Protein AF-K0TM69-F1 (afdb_monomer)

Radius of gyration: 12.71 Å; Cα contacts (8 Å, |Δi|>4): 192; chains: 1; bounding box: 29×30×36 Å

Structure (mmCIF, N/CA/C/O backbone):
data_AF-K0TM69-F1
#
_entry.id   AF-K0TM69-F1
#
loop_
_atom_site.group_PDB
_atom_site.id
_atom_site.type_symbol
_atom_site.label_atom_id
_atom_site.label_alt_id
_atom_site.label_comp_id
_atom_site.label_asym_id
_atom_site.label_entity_id
_atom_site.label_seq_id
_atom_site.pdbx_PDB_ins_code
_atom_site.Cartn_x
_atom_site.Cartn_y
_atom_site.Cartn_z
_atom_site.occupancy
_atom_site.B_iso_or_equiv
_atom_site.auth_seq_id
_atom_site.auth_comp_id
_atom_site.auth_asym_id
_atom_site.auth_atom_id
_atom_site.pdbx_PDB_model_num
ATOM 1 N N . MET A 1 1 ? 2.700 -18.632 -23.574 1.00 39.03 1 MET A N 1
ATOM 2 C CA . MET A 1 1 ? 1.798 -18.761 -22.416 1.00 39.03 1 MET A CA 1
ATOM 3 C C . MET A 1 1 ? 2.093 -17.565 -21.539 1.00 39.03 1 MET A C 1
ATOM 5 O O . MET A 1 1 ? 3.179 -17.516 -20.985 1.00 39.03 1 MET A O 1
ATOM 9 N N . ALA A 1 2 ? 1.231 -16.550 -21.554 1.00 47.41 2 ALA A N 1
ATOM 10 C CA . ALA A 1 2 ? 1.344 -15.463 -20.590 1.00 47.41 2 ALA A CA 1
ATOM 11 C C . ALA A 1 2 ? 0.932 -16.045 -19.235 1.00 47.41 2 ALA A C 1
ATOM 13 O O . ALA A 1 2 ? -0.133 -16.658 -19.141 1.00 47.41 2 ALA A O 1
ATOM 14 N N . LEU A 1 3 ? 1.805 -15.944 -18.235 1.00 50.53 3 LEU A N 1
ATOM 15 C CA . LEU A 1 3 ? 1.381 -16.083 -16.849 1.00 50.53 3 LEU A CA 1
ATOM 16 C C . LEU A 1 3 ? 0.367 -14.959 -16.637 1.00 50.53 3 LEU A C 1
ATOM 18 O O . LEU A 1 3 ? 0.687 -13.797 -16.867 1.00 50.53 3 LEU A O 1
ATOM 22 N N . VAL A 1 4 ? -0.879 -15.312 -16.342 1.00 61.94 4 VAL A N 1
ATOM 23 C CA . VAL A 1 4 ? -1.843 -14.330 -15.850 1.00 61.94 4 VAL A CA 1
ATOM 24 C C . VAL A 1 4 ? -1.269 -13.876 -14.510 1.00 61.94 4 VAL A C 1
ATOM 26 O O . VAL A 1 4 ? -1.087 -14.727 -13.638 1.00 61.94 4 VAL A O 1
ATOM 29 N N . GLY A 1 5 ? -0.890 -12.599 -14.395 1.00 65.00 5 GLY A N 1
ATOM 30 C CA . GLY A 1 5 ? -0.436 -12.014 -13.131 1.00 65.00 5 GLY A CA 1
ATOM 31 C C . GLY A 1 5 ? -1.444 -12.321 -12.024 1.00 65.00 5 GLY A C 1
ATOM 32 O O . GLY A 1 5 ? -2.647 -12.438 -12.289 1.00 65.00 5 GLY A O 1
ATOM 33 N N . VAL A 1 6 ? -0.961 -12.549 -10.802 1.00 82.19 6 VAL A N 1
ATOM 34 C CA . VAL A 1 6 ? -1.852 -12.868 -9.684 1.00 82.19 6 VAL A CA 1
ATOM 35 C C . VAL A 1 6 ? -2.615 -11.593 -9.345 1.00 82.19 6 VAL A C 1
ATOM 37 O O . VAL A 1 6 ? -2.017 -10.562 -9.070 1.00 82.19 6 VAL A O 1
ATOM 40 N N . VAL A 1 7 ? -3.941 -11.644 -9.414 1.00 84.38 7 VAL A N 1
ATOM 41 C CA . VAL A 1 7 ? -4.789 -10.481 -9.138 1.00 84.38 7 VAL A CA 1
ATOM 42 C C . VAL A 1 7 ? -5.194 -10.445 -7.674 1.00 84.38 7 VAL A C 1
ATOM 44 O O . VAL A 1 7 ? -5.332 -11.479 -7.016 1.00 84.38 7 VAL A O 1
ATOM 47 N N . PHE A 1 8 ? -5.416 -9.238 -7.175 1.00 88.88 8 PHE A N 1
ATOM 48 C CA . PHE A 1 8 ? -5.884 -9.008 -5.820 1.00 88.88 8 PHE A CA 1
ATOM 49 C C . PHE A 1 8 ? -7.340 -9.519 -5.662 1.00 88.88 8 PHE A C 1
ATOM 51 O O . PHE A 1 8 ? -8.206 -9.126 -6.446 1.00 88.88 8 PHE A O 1
ATOM 58 N N . PRO A 1 9 ? -7.648 -10.379 -4.667 1.00 89.69 9 PRO A N 1
ATOM 59 C CA . PRO A 1 9 ? -8.990 -10.939 -4.482 1.00 89.69 9 PRO A CA 1
ATOM 60 C C . PRO A 1 9 ? -9.971 -9.940 -3.846 1.00 89.69 9 PRO A C 1
ATOM 62 O O . PRO A 1 9 ? -9.703 -9.378 -2.781 1.00 89.69 9 PRO A O 1
ATOM 65 N N . SER A 1 10 ? -11.146 -9.769 -4.457 1.00 92.25 10 SER A N 1
ATOM 66 C CA . SER A 1 10 ? -12.221 -8.902 -3.945 1.00 92.25 10 SER A CA 1
ATOM 67 C C . SER A 1 10 ? -12.825 -9.401 -2.631 1.00 92.25 10 SER A C 1
ATOM 69 O O . SER A 1 10 ? -13.372 -8.621 -1.860 1.00 92.25 10 SER A O 1
ATOM 71 N N . GLU A 1 11 ? -12.708 -10.698 -2.335 1.00 95.38 11 GLU A N 1
ATOM 72 C CA . GLU A 1 11 ? -13.256 -11.324 -1.127 1.00 95.38 11 GLU A CA 1
ATOM 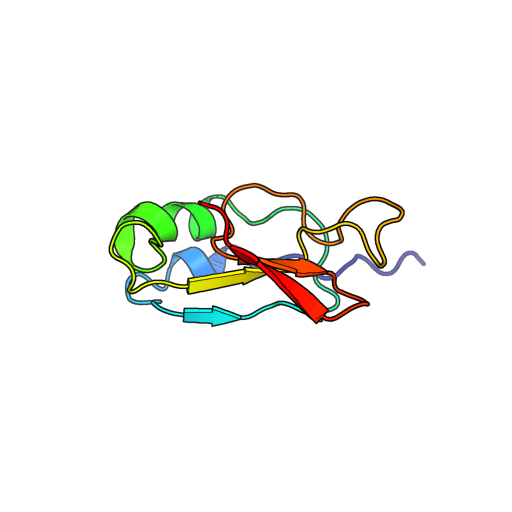73 C C . GLU A 1 11 ? -12.661 -10.752 0.166 1.00 95.38 11 GLU A C 1
ATOM 75 O O . GLU A 1 11 ? -13.302 -10.833 1.212 1.00 95.38 11 GLU A O 1
ATOM 80 N N . ILE A 1 12 ? -11.478 -10.129 0.103 1.00 92.81 12 ILE A N 1
ATOM 81 C CA . ILE A 1 12 ? -10.887 -9.413 1.243 1.00 92.81 12 ILE A CA 1
ATOM 82 C C . ILE A 1 12 ? -11.804 -8.280 1.723 1.00 92.81 12 ILE A C 1
ATOM 84 O O . ILE A 1 12 ? -11.853 -8.028 2.923 1.00 92.81 12 ILE A O 1
ATOM 88 N N . GLY A 1 13 ? -12.600 -7.671 0.835 1.00 92.06 13 GLY A N 1
ATOM 89 C CA . GLY A 1 13 ? -13.588 -6.647 1.190 1.00 92.06 13 GLY A CA 1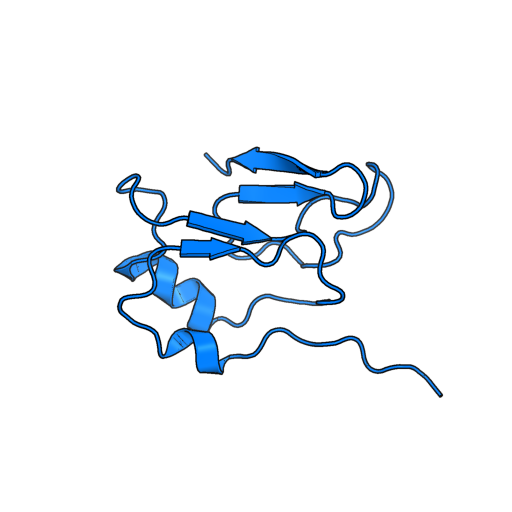
ATOM 90 C C . GLY A 1 13 ? -14.676 -7.115 2.167 1.00 92.06 13 GLY A C 1
ATOM 91 O O . GLY A 1 13 ? -15.370 -6.298 2.755 1.00 92.06 13 GLY A O 1
ATOM 92 N N . GLN A 1 14 ? -14.818 -8.426 2.396 1.00 94.88 14 GLN A N 1
ATOM 93 C CA . GLN A 1 14 ? -15.762 -8.979 3.379 1.00 94.88 14 GLN A CA 1
ATOM 94 C C . GLN A 1 14 ? -15.196 -9.007 4.808 1.00 94.88 14 GLN A C 1
ATOM 96 O O . GLN A 1 14 ? -15.900 -9.361 5.754 1.00 94.88 14 GLN A O 1
ATOM 101 N N . CYS A 1 15 ? -13.916 -8.678 4.991 1.00 93.69 15 CYS A N 1
ATOM 102 C CA . CYS A 1 15 ? -13.278 -8.638 6.298 1.00 93.69 15 CYS A CA 1
ATOM 103 C C . CYS A 1 15 ? -13.495 -7.267 6.965 1.00 93.69 15 CYS A C 1
ATOM 105 O O . CYS A 1 15 ? -12.557 -6.494 7.107 1.00 93.69 15 CYS A O 1
ATOM 107 N N . GLU A 1 16 ? -14.722 -6.977 7.404 1.00 89.38 16 GLU A N 1
ATOM 108 C CA . GLU A 1 16 ? -15.134 -5.672 7.974 1.00 89.38 16 GLU A CA 1
ATOM 109 C C . GLU A 1 16 ? -14.366 -5.235 9.240 1.00 89.38 16 GLU A C 1
ATOM 111 O O . GLU A 1 16 ? -14.384 -4.063 9.607 1.00 89.38 16 GLU A O 1
ATOM 116 N N . GLU A 1 17 ? -13.692 -6.167 9.921 1.00 90.12 17 GLU A N 1
ATOM 117 C CA . GLU A 1 17 ? -12.830 -5.886 11.081 1.00 90.12 17 GLU A CA 1
ATOM 118 C C . GLU A 1 17 ? -11.330 -5.869 10.723 1.00 90.12 17 GLU A C 1
ATOM 120 O O . GLU A 1 17 ? -10.470 -5.820 11.606 1.00 90.12 17 GLU A O 1
ATOM 125 N N . LEU A 1 18 ? -10.978 -5.954 9.435 1.00 90.69 18 LEU A N 1
ATOM 126 C CA . LEU A 1 18 ? -9.589 -5.979 8.989 1.00 90.69 18 LEU A CA 1
ATOM 127 C C . LEU A 1 18 ? -8.936 -4.624 9.261 1.00 90.69 18 LEU A C 1
ATOM 129 O O . LEU A 1 18 ? -9.222 -3.642 8.588 1.00 90.69 18 LEU A O 1
ATOM 133 N N . ALA A 1 19 ? -8.057 -4.574 10.256 1.00 89.31 19 ALA A N 1
ATOM 134 C CA . ALA A 1 19 ? -7.331 -3.357 10.613 1.00 89.31 19 ALA A CA 1
ATOM 135 C C . ALA A 1 19 ? -5.953 -3.268 9.943 1.00 89.31 19 ALA A C 1
ATOM 137 O O . ALA A 1 19 ? -5.409 -2.186 9.778 1.00 89.31 19 ALA A O 1
ATOM 138 N N . VAL A 1 20 ? -5.356 -4.398 9.562 1.00 90.69 20 VAL A N 1
ATOM 139 C CA . VAL A 1 20 ? -3.993 -4.422 9.024 1.00 90.69 20 VAL A CA 1
ATOM 140 C C . VAL A 1 20 ? -3.925 -5.350 7.825 1.00 90.69 20 VAL A C 1
ATOM 142 O O . VAL A 1 20 ? -4.250 -6.533 7.928 1.00 90.69 20 VAL A O 1
ATOM 145 N N . LEU A 1 21 ? -3.454 -4.816 6.702 1.00 92.12 21 LEU A N 1
ATOM 146 C CA . LEU A 1 21 ? -3.257 -5.542 5.461 1.00 92.12 21 LEU A CA 1
ATOM 147 C C . LEU A 1 21 ? -1.879 -5.215 4.877 1.00 92.12 21 LEU A C 1
ATOM 149 O O . LEU A 1 21 ? -1.598 -4.087 4.487 1.00 92.12 21 LEU A O 1
ATOM 153 N N . HIS A 1 22 ? -1.000 -6.214 4.828 1.00 91.81 22 HIS A N 1
ATOM 154 C CA . HIS A 1 22 ? 0.346 -6.085 4.272 1.00 91.81 22 HIS A CA 1
ATOM 155 C C . HIS A 1 22 ? 0.478 -7.017 3.076 1.00 91.81 22 HIS A C 1
ATOM 157 O O . HIS A 1 22 ? 0.508 -8.235 3.246 1.00 91.81 22 HIS A O 1
ATOM 163 N N . ILE A 1 23 ? 0.579 -6.446 1.880 1.00 90.50 23 ILE A N 1
ATOM 164 C CA . ILE A 1 23 ? 0.759 -7.215 0.641 1.00 90.50 23 ILE A CA 1
ATOM 165 C C . ILE A 1 23 ? 1.923 -6.705 -0.214 1.00 90.50 23 ILE A C 1
ATOM 167 O O . ILE A 1 23 ? 2.086 -7.126 -1.357 1.00 90.50 23 ILE A O 1
ATOM 171 N N . HIS A 1 24 ? 2.730 -5.796 0.329 1.00 89.44 24 HIS A N 1
ATOM 172 C CA . HIS A 1 24 ? 3.961 -5.366 -0.318 1.00 89.44 24 HIS A CA 1
ATOM 173 C C . HIS A 1 24 ? 4.924 -6.555 -0.506 1.00 89.44 24 HIS A C 1
ATOM 175 O O . HIS A 1 24 ? 4.969 -7.476 0.314 1.00 89.44 24 HIS A O 1
ATOM 181 N N . GLN A 1 25 ? 5.725 -6.522 -1.568 1.00 88.62 25 GLN A N 1
ATOM 182 C CA . GLN A 1 25 ? 6.617 -7.591 -2.022 1.00 88.62 25 GLN A CA 1
ATOM 183 C C . GLN A 1 25 ? 5.922 -8.891 -2.445 1.00 88.62 25 GLN A C 1
ATOM 185 O O . GLN A 1 25 ? 6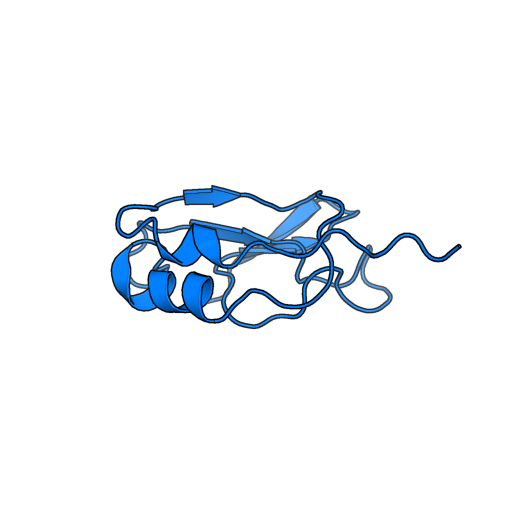.449 -9.981 -2.192 1.00 88.62 25 GLN A O 1
ATOM 190 N N . THR A 1 26 ? 4.754 -8.796 -3.070 1.00 88.00 26 THR A N 1
ATOM 191 C CA . THR A 1 26 ? 4.057 -9.961 -3.635 1.00 88.00 26 THR A CA 1
ATOM 192 C C . THR A 1 26 ? 4.073 -9.912 -5.158 1.00 88.00 26 THR A C 1
ATOM 194 O O . THR A 1 26 ? 4.343 -8.871 -5.736 1.00 88.00 26 THR A O 1
ATOM 197 N N . ASP A 1 27 ? 3.769 -11.029 -5.820 1.00 88.38 27 ASP A N 1
ATOM 198 C CA . ASP A 1 27 ? 3.570 -11.058 -7.280 1.00 88.38 27 ASP A CA 1
ATOM 199 C C . ASP A 1 27 ? 2.148 -10.585 -7.666 1.00 88.38 27 ASP A C 1
ATOM 201 O O . ASP A 1 27 ? 1.605 -10.996 -8.697 1.00 88.38 27 ASP A O 1
ATOM 205 N N . LEU A 1 28 ? 1.497 -9.811 -6.783 1.00 88.88 28 LEU A N 1
ATOM 206 C CA . LEU A 1 28 ? 0.188 -9.233 -7.047 1.00 88.88 28 LEU A CA 1
ATOM 207 C C . LEU A 1 28 ? 0.345 -8.059 -8.004 1.00 88.88 28 LEU A C 1
ATOM 209 O O . LEU A 1 28 ? 1.104 -7.129 -7.747 1.00 88.88 28 LEU A O 1
ATOM 213 N N . GLU A 1 29 ? -0.420 -8.090 -9.084 1.00 88.75 29 GLU A N 1
ATOM 214 C CA . GLU A 1 29 ? -0.385 -7.069 -10.123 1.00 88.75 29 GLU A CA 1
ATOM 215 C C . GLU A 1 29 ? -1.788 -6.505 -10.381 1.00 88.75 29 GLU A C 1
ATOM 217 O O . GLU A 1 29 ? -2.811 -7.162 -10.151 1.00 88.75 29 GLU A O 1
ATOM 222 N N . GLY A 1 30 ? -1.838 -5.290 -10.924 1.00 89.19 30 GLY A N 1
ATOM 223 C CA . GLY A 1 30 ? -3.073 -4.646 -11.367 1.00 89.19 30 GLY A CA 1
ATOM 224 C C . GLY A 1 30 ? -3.677 -3.717 -10.317 1.00 89.19 30 GLY A C 1
ATOM 225 O O . GLY A 1 30 ? -2.965 -3.023 -9.605 1.00 89.19 30 GLY A O 1
ATOM 226 N N . THR A 1 31 ? -5.003 -3.637 -10.253 1.00 91.00 31 THR A N 1
ATOM 227 C CA . THR A 1 31 ? -5.721 -2.668 -9.408 1.00 91.00 31 THR A CA 1
ATOM 228 C C . THR A 1 31 ? -6.230 -3.308 -8.121 1.00 91.00 31 THR A C 1
ATOM 230 O O . THR A 1 31 ? -6.677 -4.458 -8.131 1.00 91.00 31 THR A O 1
ATOM 233 N N . VAL A 1 32 ? -6.260 -2.541 -7.030 1.00 91.38 32 VAL A N 1
ATOM 234 C CA . VAL A 1 32 ? -6.965 -2.952 -5.808 1.00 91.38 32 VAL A CA 1
ATOM 235 C C . VAL A 1 32 ? -8.484 -2.967 -6.072 1.00 91.38 32 VAL A C 1
ATOM 237 O O . VAL A 1 32 ? -9.007 -1.984 -6.600 1.00 91.38 32 VAL A O 1
ATOM 240 N N . PRO A 1 33 ? -9.217 -4.044 -5.728 1.00 92.12 33 PRO A N 1
ATOM 241 C CA . PRO A 1 33 ? -10.665 -4.104 -5.894 1.00 92.12 33 PRO A CA 1
ATOM 242 C C . PRO A 1 33 ? -11.366 -3.033 -5.059 1.00 92.12 33 PRO A C 1
ATOM 244 O O . PRO A 1 33 ? -10.947 -2.731 -3.939 1.00 92.12 33 PRO A O 1
ATOM 247 N N . VAL A 1 34 ? -12.464 -2.486 -5.582 1.00 91.94 34 VAL A N 1
ATOM 248 C CA . VAL A 1 34 ? -13.219 -1.426 -4.896 1.00 91.94 34 VAL A CA 1
ATOM 249 C C . VAL A 1 34 ? -13.736 -1.890 -3.535 1.00 91.94 34 VAL A C 1
ATOM 251 O O . VAL A 1 34 ? -13.707 -1.119 -2.585 1.00 91.94 34 VAL A O 1
ATOM 254 N N . GLU A 1 35 ? -14.088 -3.168 -3.409 1.00 93.19 35 GLU A N 1
ATOM 255 C CA . GLU A 1 35 ? -14.572 -3.786 -2.173 1.00 93.19 35 GLU A CA 1
ATOM 256 C C . GLU A 1 35 ? -13.528 -3.717 -1.047 1.00 93.19 35 GLU A C 1
ATOM 258 O O . GLU A 1 35 ? -13.865 -3.624 0.128 1.00 93.19 35 GLU A O 1
ATOM 263 N N . VAL A 1 36 ? -12.238 -3.745 -1.392 1.00 91.75 36 VAL A N 1
ATOM 264 C CA . VAL A 1 36 ? -11.133 -3.615 -0.430 1.00 91.75 36 VAL A CA 1
ATOM 265 C C . VAL A 1 36 ? -10.908 -2.149 -0.084 1.00 91.75 36 VAL A C 1
ATOM 267 O O . VAL A 1 36 ? -10.624 -1.821 1.064 1.00 91.75 36 VAL A O 1
ATOM 270 N N . CYS A 1 37 ? -11.073 -1.256 -1.061 1.00 89.38 37 CYS A N 1
ATOM 271 C CA . CYS A 1 37 ? -11.004 0.179 -0.826 1.00 89.38 37 CYS A CA 1
ATOM 272 C C . CYS A 1 37 ? -12.121 0.675 0.099 1.00 89.38 37 CYS A C 1
ATOM 274 O O . CYS A 1 37 ? -11.864 1.550 0.917 1.00 89.38 37 CYS A O 1
ATOM 276 N N . GLU A 1 38 ? -13.322 0.096 0.027 1.00 90.25 38 GLU A N 1
ATOM 277 C CA . GLU A 1 38 ? -14.444 0.425 0.919 1.00 90.25 38 GLU A CA 1
ATOM 278 C C . GLU A 1 38 ? -14.136 0.117 2.396 1.00 90.25 38 GLU A C 1
ATOM 280 O O . GLU A 1 38 ? -14.646 0.795 3.289 1.00 90.25 38 GLU A O 1
ATOM 285 N N . LEU A 1 39 ? -13.218 -0.817 2.682 1.00 89.12 39 LEU A N 1
ATOM 286 C CA . LEU A 1 39 ? -12.744 -1.050 4.049 1.00 89.12 39 LEU A CA 1
ATOM 287 C C . LEU A 1 39 ? -11.938 0.129 4.614 1.00 89.12 39 LEU A C 1
ATOM 289 O O . LEU A 1 39 ? -11.821 0.223 5.840 1.00 89.12 39 LEU A O 1
ATOM 293 N N . ARG A 1 40 ? -11.412 1.049 3.781 1.00 81.44 40 ARG A N 1
ATOM 294 C CA . ARG A 1 40 ? -10.810 2.302 4.277 1.00 81.44 40 ARG A CA 1
ATOM 295 C C . ARG A 1 40 ? -11.822 3.162 5.008 1.00 81.44 40 ARG A C 1
ATOM 297 O O . ARG A 1 40 ? -11.436 3.842 5.938 1.00 81.44 40 ARG A O 1
ATOM 304 N N . ASP A 1 41 ? -13.095 3.136 4.639 1.00 77.75 41 ASP A N 1
ATOM 305 C CA . ASP A 1 41 ? -14.108 3.941 5.328 1.00 77.75 41 ASP A CA 1
ATOM 306 C C . ASP A 1 41 ? -14.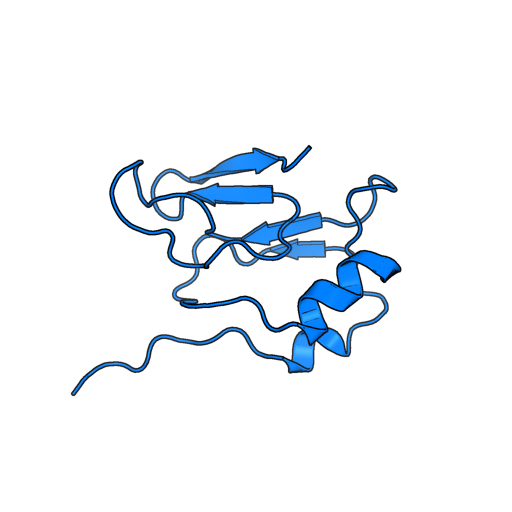588 3.274 6.634 1.00 77.75 41 ASP A C 1
ATOM 308 O O . ASP A 1 41 ? -15.400 3.836 7.371 1.00 77.75 41 ASP A O 1
ATOM 312 N N . MET A 1 42 ? -14.066 2.079 6.939 1.00 79.81 42 MET A N 1
ATOM 313 C CA . MET A 1 42 ? -14.428 1.258 8.092 1.00 79.81 42 MET A CA 1
ATOM 314 C C . MET A 1 42 ? -13.236 1.049 9.039 1.00 79.81 42 MET A C 1
ATOM 316 O O . MET A 1 42 ? -13.109 1.753 10.041 1.00 79.81 42 MET A O 1
ATOM 320 N N . SER A 1 43 ? -12.371 0.076 8.738 1.00 80.31 43 SER A N 1
ATOM 321 C CA . SER A 1 43 ? -11.341 -0.456 9.643 1.00 80.31 43 SER A CA 1
ATOM 322 C C . SER A 1 43 ? -9.912 -0.338 9.103 1.00 80.31 43 SER A C 1
ATOM 324 O O . SER A 1 43 ? -8.980 -0.265 9.900 1.00 80.31 43 SER A O 1
ATOM 326 N N . LEU A 1 44 ? -9.724 -0.263 7.779 1.00 81.44 44 LEU A N 1
ATOM 327 C CA . LEU A 1 44 ? -8.427 -0.013 7.130 1.00 81.44 44 LEU A CA 1
ATOM 328 C C . LEU A 1 44 ? -8.116 1.492 6.999 1.00 81.44 44 LEU A C 1
ATOM 330 O O . LEU A 1 44 ? -7.203 1.866 6.265 1.00 81.44 44 LEU A O 1
ATOM 334 N N . ASN A 1 45 ? -8.865 2.363 7.690 1.00 69.25 45 ASN A N 1
ATOM 335 C CA . ASN A 1 45 ? -8.685 3.810 7.596 1.00 69.25 45 ASN A CA 1
ATOM 336 C C . ASN A 1 45 ? -7.381 4.291 8.252 1.00 69.25 45 ASN A C 1
ATOM 338 O O . ASN A 1 45 ? -7.175 4.102 9.459 1.00 69.25 45 ASN A O 1
ATOM 342 N N . SER A 1 46 ? -6.573 5.025 7.489 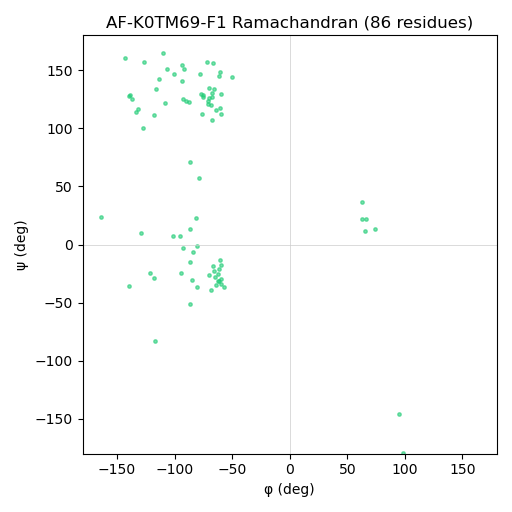1.00 64.56 46 SER A N 1
ATOM 343 C CA . SER A 1 46 ? -5.459 5.828 7.994 1.00 64.56 46 SER A CA 1
ATOM 344 C C . SER A 1 46 ? -5.913 7.063 8.783 1.00 64.56 46 SER A C 1
ATOM 346 O O . SER A 1 46 ? -5.195 7.474 9.691 1.00 64.56 46 SER A O 1
ATOM 348 N N . ASP A 1 47 ? -7.106 7.623 8.533 1.00 58.09 47 ASP A N 1
ATOM 349 C CA . ASP A 1 47 ? -7.551 8.901 9.128 1.00 58.09 47 ASP A CA 1
ATOM 350 C C . ASP A 1 47 ? -7.726 8.835 10.655 1.00 58.09 47 ASP A C 1
ATOM 352 O O . ASP A 1 47 ? -7.585 9.834 11.364 1.00 58.09 47 ASP A O 1
ATOM 356 N N . ALA A 1 48 ? -8.027 7.647 11.188 1.00 58.81 48 ALA A N 1
ATOM 357 C CA . ALA A 1 48 ? -8.095 7.392 12.628 1.00 58.81 48 ALA A CA 1
ATOM 358 C C .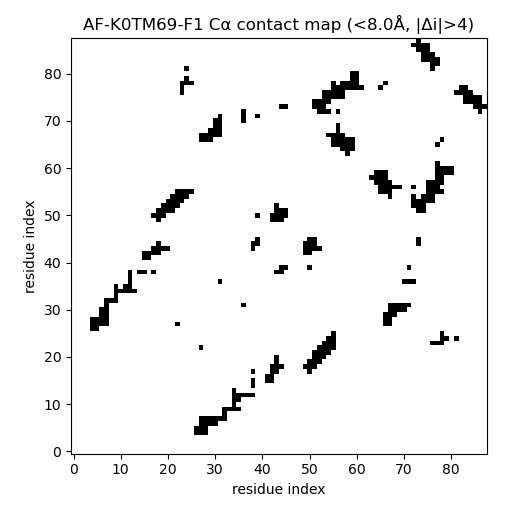 ALA A 1 48 ? -6.762 6.878 13.212 1.00 58.81 48 ALA A C 1
ATOM 360 O O . ALA A 1 48 ? -6.678 6.639 14.418 1.00 58.81 48 ALA A O 1
ATOM 361 N N . GLY A 1 49 ? -5.738 6.670 12.373 1.00 60.25 49 GLY A N 1
ATOM 362 C CA . GLY A 1 49 ? -4.407 6.190 12.755 1.00 60.25 49 GLY A CA 1
ATOM 363 C C . GLY A 1 49 ? -4.369 4.757 13.294 1.00 60.25 49 GLY A C 1
ATOM 364 O O . GLY A 1 49 ? -3.458 4.413 14.045 1.00 60.25 49 GLY A O 1
ATOM 365 N N . THR A 1 50 ? -5.375 3.935 12.979 1.00 69.94 50 THR A N 1
ATOM 366 C CA . THR A 1 50 ? -5.481 2.557 13.499 1.00 69.94 50 THR A CA 1
ATOM 367 C C . THR A 1 50 ? -5.446 1.494 12.410 1.00 69.94 50 THR A C 1
ATOM 369 O O . THR A 1 50 ? -4.966 0.393 12.682 1.00 69.94 50 THR A O 1
ATOM 372 N N . GLY A 1 51 ? -5.911 1.823 11.202 1.00 80.50 51 GLY A N 1
ATOM 373 C CA . GLY A 1 51 ? -5.877 0.941 10.047 1.00 80.50 51 GLY A CA 1
ATOM 374 C C . GLY A 1 51 ? -4.628 1.162 9.196 1.00 80.50 51 GLY A C 1
ATOM 375 O O . GLY A 1 51 ? -4.214 2.306 9.017 1.00 80.50 51 GLY A O 1
ATOM 376 N N . VAL A 1 52 ? -4.029 0.088 8.671 1.00 86.94 52 VAL A N 1
ATOM 377 C CA . VAL A 1 52 ? -2.884 0.193 7.755 1.00 86.94 52 VAL A CA 1
ATOM 378 C C . VAL A 1 52 ? -2.987 -0.793 6.598 1.00 86.94 52 VAL A C 1
ATOM 380 O O . VAL A 1 52 ? -3.166 -1.995 6.801 1.00 86.94 52 VAL A O 1
ATOM 383 N N . PHE A 1 53 ? -2.832 -0.284 5.381 1.00 90.62 53 PHE A N 1
ATOM 384 C CA . PHE A 1 53 ? -2.831 -1.034 4.136 1.00 90.62 53 PHE A CA 1
ATOM 385 C C . PHE A 1 53 ? -1.575 -0.716 3.304 1.00 90.62 53 PHE A C 1
ATOM 387 O O . PHE A 1 53 ? -1.518 0.293 2.596 1.00 90.62 53 PHE A O 1
ATOM 394 N N . TYR A 1 54 ? -0.591 -1.621 3.372 1.00 91.44 54 TYR A N 1
ATOM 395 C CA . TYR A 1 54 ? 0.670 -1.557 2.623 1.00 91.44 54 TYR A CA 1
ATOM 396 C C . TYR A 1 54 ? 0.578 -2.318 1.299 1.00 91.44 54 TYR A C 1
ATOM 398 O O . TYR A 1 54 ? 0.318 -3.529 1.310 1.00 91.44 54 TYR A O 1
ATOM 406 N N . ALA A 1 55 ? 0.888 -1.655 0.182 1.00 92.00 55 ALA A N 1
ATOM 407 C CA . ALA A 1 55 ? 0.909 -2.268 -1.151 1.00 92.00 55 ALA A CA 1
ATOM 408 C C . ALA A 1 55 ? 2.036 -1.728 -2.048 1.00 92.00 55 ALA A C 1
ATOM 410 O O . ALA A 1 55 ? 2.542 -0.631 -1.822 1.00 92.00 55 ALA A O 1
ATOM 411 N N . ASP A 1 56 ? 2.394 -2.480 -3.096 1.00 92.69 56 ASP A N 1
ATOM 412 C CA . ASP A 1 56 ? 3.463 -2.141 -4.052 1.00 92.69 56 ASP A CA 1
ATOM 413 C C . ASP A 1 56 ? 3.013 -1.098 -5.102 1.00 92.69 56 ASP A C 1
ATOM 415 O O . ASP A 1 56 ? 3.019 -1.348 -6.310 1.00 92.69 56 ASP A O 1
ATOM 419 N N . CYS A 1 57 ? 2.561 0.069 -4.630 1.00 90.88 57 CYS A N 1
ATOM 420 C CA . CYS A 1 57 ? 2.054 1.161 -5.467 1.00 90.88 57 CYS A CA 1
ATOM 421 C C . CYS A 1 57 ? 3.079 2.247 -5.826 1.00 90.88 57 CYS A C 1
ATOM 423 O O . CYS A 1 57 ? 2.717 3.249 -6.447 1.00 90.88 57 CYS A O 1
ATOM 425 N N . LEU A 1 58 ? 4.361 2.056 -5.494 1.00 91.81 58 LEU A N 1
ATOM 426 C CA . LEU A 1 58 ? 5.452 2.870 -6.038 1.00 91.81 58 LEU A CA 1
ATOM 427 C C . LEU A 1 58 ? 6.071 2.225 -7.278 1.00 91.81 58 LEU A C 1
ATOM 429 O O . LEU A 1 58 ? 6.047 1.012 -7.446 1.00 91.81 58 LEU A O 1
ATOM 433 N N . ALA A 1 59 ? 6.667 3.058 -8.132 1.00 88.75 59 ALA A N 1
ATOM 434 C CA . ALA A 1 59 ? 7.453 2.596 -9.270 1.00 88.75 59 ALA A CA 1
ATOM 435 C C . ALA A 1 59 ? 8.638 1.733 -8.810 1.00 88.75 59 ALA A C 1
ATOM 437 O O . ALA A 1 59 ? 9.437 2.177 -7.981 1.00 88.75 59 ALA A O 1
ATOM 438 N N . ASP A 1 60 ? 8.794 0.553 -9.406 1.00 83.19 60 ASP A N 1
ATOM 439 C CA . ASP A 1 60 ? 9.838 -0.409 -9.048 1.00 83.19 60 ASP A CA 1
ATOM 440 C C . ASP A 1 60 ? 11.245 0.173 -9.234 1.00 83.19 60 ASP A C 1
ATOM 442 O O . ASP A 1 60 ? 11.694 0.462 -10.345 1.00 83.19 60 ASP A O 1
ATOM 446 N N . GLY A 1 61 ? 11.974 0.380 -8.135 1.00 78.75 61 GLY A N 1
ATOM 447 C CA . GLY A 1 61 ? 13.307 0.981 -8.191 1.00 78.75 61 GLY A CA 1
ATOM 448 C C . GLY A 1 61 ? 13.325 2.413 -8.737 1.00 78.75 61 GLY A C 1
ATOM 449 O O . GLY A 1 61 ? 14.364 2.865 -9.226 1.00 78.75 61 GLY A O 1
ATOM 450 N N . GLY A 1 62 ? 12.192 3.122 -8.687 1.00 75.19 62 GLY A N 1
ATOM 451 C CA . GLY A 1 62 ? 12.038 4.473 -9.229 1.00 75.19 62 GLY A CA 1
ATOM 452 C C . GLY A 1 62 ? 11.955 4.547 -10.758 1.00 75.19 62 GLY A C 1
ATOM 453 O O . GLY A 1 62 ? 12.088 5.638 -11.318 1.00 75.19 62 GLY A O 1
ATOM 454 N N . ALA A 1 63 ? 11.749 3.419 -11.447 1.00 79.12 63 ALA A N 1
ATOM 455 C CA . ALA A 1 63 ? 11.611 3.370 -12.898 1.00 79.12 63 ALA A CA 1
ATOM 456 C C . ALA A 1 63 ? 10.508 2.390 -13.329 1.00 79.12 63 ALA A C 1
ATOM 458 O O . ALA A 1 63 ? 10.541 1.217 -12.990 1.00 79.12 63 ALA A O 1
ATOM 459 N N . GLY A 1 64 ? 9.575 2.856 -14.163 1.00 84.06 64 GLY A N 1
ATOM 460 C CA . GLY A 1 64 ? 8.468 2.032 -14.663 1.00 84.06 64 GLY A CA 1
ATOM 461 C C . GLY A 1 64 ? 7.158 2.233 -13.892 1.00 84.06 64 GLY A C 1
ATOM 462 O O . GLY A 1 64 ? 7.085 3.109 -13.028 1.00 84.06 64 GLY A O 1
ATOM 463 N N . PRO A 1 65 ? 6.093 1.505 -14.268 1.00 86.38 65 PRO A N 1
ATOM 464 C CA . PRO A 1 65 ? 4.826 1.539 -13.546 1.00 86.38 65 PRO A CA 1
ATOM 465 C C . PRO A 1 65 ? 4.947 0.809 -12.198 1.00 86.38 65 PRO A C 1
ATOM 467 O O . PRO A 1 65 ? 5.819 -0.048 -12.054 1.00 86.38 65 PRO A O 1
ATOM 470 N N . PRO A 1 66 ? 4.085 1.127 -11.221 1.00 89.00 66 PRO A N 1
ATOM 471 C CA . PRO A 1 66 ? 3.950 0.296 -10.032 1.00 89.00 66 PRO A CA 1
ATOM 472 C C . PRO A 1 66 ? 3.355 -1.072 -10.389 1.00 89.00 66 PRO A C 1
ATOM 474 O O . PRO A 1 66 ? 2.639 -1.198 -11.387 1.00 89.00 66 PRO A O 1
ATOM 477 N N . GLN A 1 67 ? 3.611 -2.082 -9.558 1.00 88.81 67 GLN A N 1
ATOM 478 C CA . GLN A 1 67 ? 2.956 -3.387 -9.697 1.00 88.81 67 GLN A CA 1
ATOM 479 C C . GLN A 1 67 ? 1.465 -3.303 -9.368 1.00 88.81 67 GLN A C 1
ATOM 481 O O . GLN A 1 67 ? 0.642 -3.900 -10.068 1.00 88.81 67 GLN A O 1
ATOM 486 N N . ILE A 1 68 ? 1.118 -2.517 -8.344 1.00 89.50 68 ILE A N 1
ATOM 487 C CA . ILE A 1 68 ? -0.265 -2.226 -7.976 1.00 89.50 68 ILE A CA 1
ATOM 488 C C . ILE A 1 68 ? -0.602 -0.777 -8.325 1.00 89.50 68 ILE A C 1
ATOM 490 O O . ILE A 1 68 ? 0.020 0.164 -7.837 1.00 89.50 68 ILE A O 1
ATOM 494 N N . GLU A 1 69 ? -1.618 -0.579 -9.160 1.00 87.62 69 GLU A N 1
ATOM 495 C CA . GLU A 1 69 ? -2.108 0.756 -9.488 1.00 87.62 69 GLU A CA 1
ATOM 496 C C . GLU A 1 69 ? -2.729 1.424 -8.254 1.00 87.62 69 GLU A C 1
ATOM 498 O O . GLU A 1 69 ? -3.514 0.829 -7.509 1.00 87.62 69 GLU A O 1
ATOM 503 N N . PHE A 1 70 ? -2.356 2.685 -8.030 1.00 73.94 70 PHE A N 1
ATOM 504 C CA . PHE A 1 70 ? -2.764 3.439 -6.853 1.00 73.94 70 PHE A CA 1
ATOM 505 C C . PHE A 1 70 ? -4.262 3.750 -6.875 1.00 73.94 70 PHE A C 1
ATOM 507 O O . PHE A 1 70 ? -4.740 4.455 -7.766 1.00 73.94 70 PHE A O 1
ATOM 514 N N . GLN A 1 71 ? -4.986 3.272 -5.861 1.00 77.75 71 GLN A N 1
ATOM 515 C CA . GLN A 1 71 ? -6.409 3.580 -5.712 1.00 77.75 71 GLN A CA 1
ATOM 516 C C . GLN A 1 71 ? -6.836 3.858 -4.265 1.00 77.75 71 GLN A C 1
ATOM 518 O O . GLN A 1 71 ? -7.700 4.707 -4.058 1.00 77.75 71 GLN A O 1
ATOM 523 N N . CYS A 1 72 ? -6.263 3.165 -3.269 1.00 85.94 72 CYS A N 1
ATOM 524 C CA . CYS A 1 72 ? -6.721 3.271 -1.877 1.00 85.94 72 CYS A CA 1
ATOM 525 C 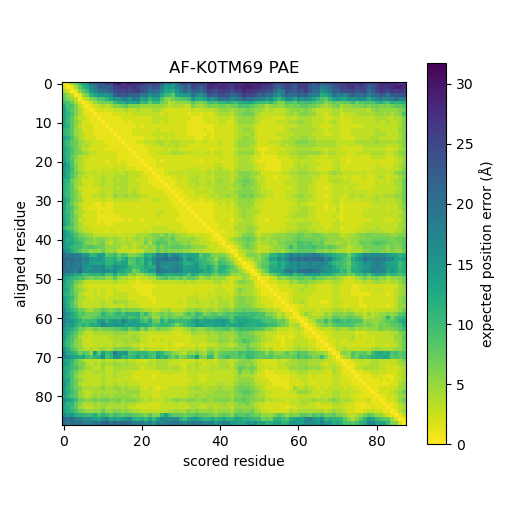C . CYS A 1 72 ? -5.737 2.726 -0.813 1.00 85.94 72 CYS A C 1
ATOM 527 O O . CYS A 1 72 ? -6.149 2.387 0.293 1.00 85.94 72 CYS A O 1
ATOM 529 N N . CYS A 1 73 ? -4.437 2.644 -1.079 1.00 87.56 73 CYS A N 1
ATOM 530 C CA . CYS A 1 73 ? -3.457 2.176 -0.083 1.00 87.56 73 CYS A CA 1
ATOM 531 C C . CYS A 1 73 ? -3.138 3.292 0.931 1.00 87.56 73 CYS A C 1
ATOM 533 O O . CYS A 1 73 ? -3.154 4.460 0.548 1.00 87.56 73 CYS A O 1
ATOM 535 N N . THR A 1 74 ? -2.871 2.968 2.202 1.0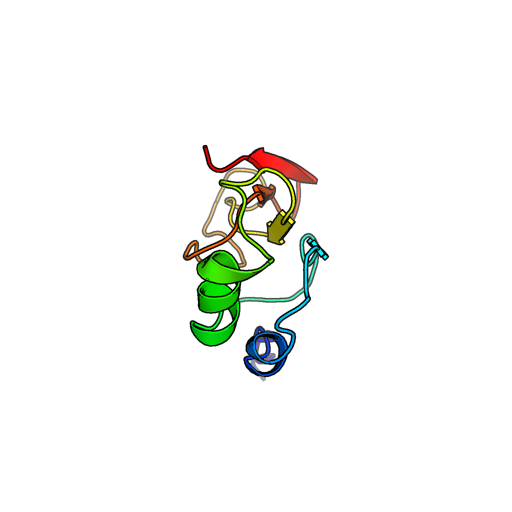0 85.31 74 THR A N 1
ATOM 536 C CA . THR A 1 74 ? -2.413 3.976 3.190 1.00 85.31 74 THR A CA 1
ATOM 537 C C . THR A 1 74 ? -0.908 4.181 3.119 1.00 85.31 74 THR A C 1
ATOM 539 O O . THR A 1 74 ? -0.417 5.273 3.366 1.00 85.31 74 THR A O 1
ATOM 542 N N . ASP A 1 75 ? -0.172 3.133 2.755 1.00 89.31 75 ASP A N 1
ATOM 543 C CA . ASP A 1 75 ? 1.275 3.169 2.615 1.00 89.31 75 ASP A CA 1
ATOM 544 C C . ASP A 1 75 ? 1.657 2.542 1.277 1.00 89.31 75 ASP A C 1
ATOM 546 O O . ASP A 1 75 ? 1.442 1.348 1.033 1.00 89.31 75 ASP A O 1
ATOM 550 N N . CYS A 1 76 ? 2.247 3.351 0.401 1.00 90.62 76 CYS A N 1
ATOM 551 C CA . CYS A 1 76 ? 2.780 2.862 -0.859 1.00 90.62 76 CYS A CA 1
ATOM 552 C C . CYS A 1 76 ? 4.228 2.452 -0.707 1.00 90.62 76 CYS A C 1
ATOM 554 O O . CYS A 1 76 ? 5.081 3.260 -0.352 1.00 90.62 76 CYS A O 1
ATOM 556 N N . CYS A 1 77 ? 4.506 1.202 -1.044 1.00 92.25 77 CYS A N 1
ATOM 557 C CA . CYS A 1 77 ? 5.828 0.617 -1.041 1.00 92.25 77 CYS A CA 1
ATOM 558 C C . CYS A 1 77 ? 6.351 0.417 -2.464 1.00 92.25 77 CYS A C 1
ATOM 560 O O . CYS A 1 77 ? 5.600 0.222 -3.416 1.00 92.25 77 CYS A O 1
ATOM 562 N N . ASP A 1 78 ? 7.667 0.472 -2.601 1.00 92.31 78 ASP A N 1
ATOM 563 C CA . ASP A 1 78 ? 8.390 0.023 -3.786 1.00 92.31 78 ASP A CA 1
ATOM 564 C C . ASP A 1 78 ? 8.688 -1.469 -3.630 1.00 92.31 78 ASP A C 1
ATOM 566 O O . ASP A 1 78 ? 9.352 -1.884 -2.667 1.00 92.31 78 ASP A O 1
ATOM 570 N N . HIS A 1 79 ? 8.223 -2.268 -4.595 1.00 90.06 79 HIS A N 1
ATOM 571 C CA . HIS A 1 79 ? 8.390 -3.716 -4.57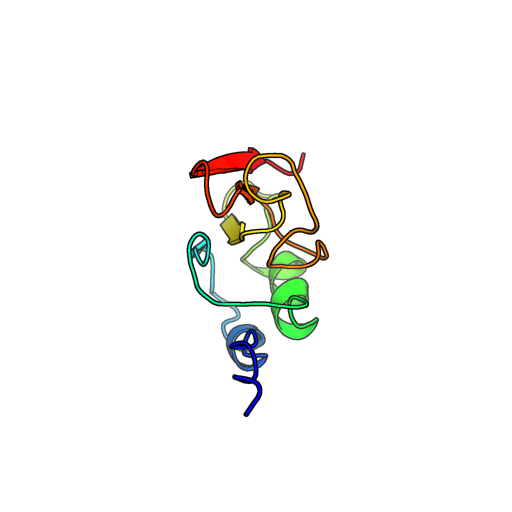5 1.00 90.06 79 HIS A CA 1
ATOM 572 C C . HIS A 1 79 ? 9.863 -4.119 -4.489 1.00 90.06 79 HIS A C 1
ATOM 574 O O . HIS A 1 79 ? 10.212 -5.087 -3.816 1.00 90.06 79 HIS A O 1
ATOM 580 N N . THR A 1 80 ? 10.763 -3.389 -5.146 1.00 89.06 80 THR A N 1
ATOM 581 C CA . THR A 1 80 ? 12.189 -3.719 -5.239 1.00 89.06 80 THR A CA 1
ATOM 582 C C . THR A 1 80 ? 12.979 -3.157 -4.061 1.00 89.06 80 THR A C 1
ATOM 584 O O . THR A 1 80 ? 13.724 -3.895 -3.409 1.00 89.06 80 THR A O 1
ATOM 587 N N . THR A 1 81 ? 12.833 -1.862 -3.770 1.00 90.00 81 THR A N 1
ATOM 588 C CA . THR A 1 81 ? 13.676 -1.152 -2.790 1.00 90.00 81 THR A CA 1
ATOM 589 C C . THR A 1 81 ? 13.173 -1.260 -1.357 1.00 90.00 81 THR A C 1
ATOM 591 O O . THR A 1 81 ? 13.941 -1.002 -0.429 1.00 90.00 81 THR A O 1
ATOM 594 N N . LYS A 1 82 ? 11.920 -1.694 -1.165 1.00 87.69 82 LYS A N 1
ATOM 595 C CA . LYS A 1 82 ? 11.250 -1.859 0.139 1.00 87.69 82 LYS A CA 1
ATOM 596 C C . LYS A 1 82 ? 11.033 -0.547 0.890 1.00 87.69 82 LYS A C 1
ATOM 598 O O . LYS A 1 82 ? 10.712 -0.556 2.076 1.00 87.69 82 LYS A O 1
ATOM 603 N N . VAL A 1 83 ? 11.237 0.578 0.213 1.00 90.69 83 VAL A N 1
ATOM 604 C CA . VAL A 1 83 ? 10.919 1.899 0.741 1.00 90.69 83 VAL A CA 1
ATOM 605 C C . VAL A 1 83 ? 9.411 2.071 0.668 1.00 90.69 83 VAL A C 1
ATOM 607 O O . VAL A 1 83 ? 8.835 1.863 -0.395 1.00 90.69 83 VAL A O 1
ATOM 610 N N . CYS A 1 84 ? 8.796 2.458 1.783 1.00 89.75 84 CYS A N 1
ATOM 611 C CA . CYS A 1 84 ? 7.390 2.829 1.833 1.00 89.75 84 CYS A CA 1
ATOM 612 C C . CYS A 1 84 ? 7.256 4.317 2.156 1.00 89.75 84 CYS A C 1
ATOM 614 O O . CYS A 1 84 ? 8.033 4.859 2.948 1.00 89.75 84 CYS A O 1
ATOM 616 N N . ILE A 1 85 ? 6.281 4.963 1.531 1.00 88.25 85 ILE A N 1
ATOM 617 C CA . ILE A 1 85 ? 5.839 6.317 1.844 1.00 88.25 85 ILE A CA 1
ATOM 618 C C . ILE A 1 85 ? 4.397 6.237 2.335 1.00 88.25 85 ILE A C 1
ATOM 620 O O . ILE A 1 85 ? 3.580 5.541 1.731 1.00 88.25 85 ILE A O 1
ATOM 624 N N . ALA A 1 86 ? 4.108 6.927 3.434 1.00 78.94 86 ALA A N 1
ATOM 625 C CA . ALA A 1 86 ? 2.738 7.106 3.885 1.00 78.94 86 ALA A CA 1
ATOM 626 C C . ALA A 1 86 ? 2.022 8.051 2.911 1.00 78.94 86 ALA A C 1
ATOM 628 O O . ALA A 1 86 ? 2.595 9.066 2.500 1.00 78.94 86 ALA A O 1
ATOM 629 N N . ASP A 1 87 ? 0.806 7.684 2.525 1.00 65.50 87 ASP A N 1
ATOM 630 C CA . ASP A 1 87 ? -0.153 8.577 1.887 1.00 65.50 87 ASP A CA 1
ATOM 631 C C . ASP A 1 87 ? -0.732 9.463 3.007 1.00 65.50 87 ASP A C 1
ATOM 633 O O . ASP A 1 87 ? -1.330 8.941 3.951 1.00 65.50 87 ASP A O 1
ATOM 637 N N . ASP A 1 88 ? -0.423 10.765 2.969 1.00 53.59 88 ASP A N 1
ATOM 638 C CA . ASP A 1 88 ? -0.846 11.777 3.963 1.00 53.59 88 ASP A CA 1
ATOM 639 C C . ASP A 1 88 ? -2.330 12.141 3.784 1.00 53.59 88 ASP A C 1
ATOM 641 O O . ASP A 1 88 ? -2.710 12.516 2.645 1.00 53.59 88 ASP A O 1
#

Foldseek 3Di:
DDDPQAEDDLCCLVPLQQQEAADALHSYAEEDDVSNLVSCVGRLPCVVPRHAFEYQQADAVNDDGTRYPDDHGQWHAHNHPRDIDGDD

Sequence (88 aa):
MALVGVVFPSEIGQCEELAVLHIHQTDLEGTVPVEVCELRDMSLNSDAGTGVFYADCLADGGAGPPQIEFQCCTDCCDHTTKVCIADD

Mean predicted aligned error: 5.76 Å

pLDDT: mean 83.68, std 11.75, range [39.03, 95.38]

Secondary structure (DSSP, 8-state):
----PEEPPGGGGG-TT--EEE-TTSSEEEEPPHHHHGGGGTTS-TTTT--EEEE--SBGGGSS-BSEE-SS-SEEE-TTT--EEE--

Organism: Thalassiosira oceanica (NCBI:txid159749)

Solvent-accessible surface area (backbone atoms only — not comparable to full-atom values): 4904 Å² total; per-residue (Å²): 133,81,78,78,68,44,64,60,68,49,73,60,35,72,48,71,78,44,32,72,44,82,54,52,70,55,76,50,36,48,59,73,37,66,49,46,42,56,32,37,84,67,28,31,22,52,93,80,72,70,14,42,28,35,30,22,42,28,31,39,75,78,54,72,71,37,48,23,51,82,82,70,60,36,26,35,18,16,52,72,72,67,52,65,46,75,64,130

Nearest PDB structures (foldseek):
  8weh-assembly1_A  TM=8.192E-01  e=6.416E-01  Brassica napus
  8yaa-assembly1_A  TM=8.787E-01  e=8.966E-01  Arabidopsis thaliana
  8wed-assembly2_D  TM=7.509E-01  e=1.433E+00  Arabidopsis thaliana